Protein AF-A0A8T4I191-F1 (afdb_monomer)

pLDDT: mean 90.93, std 9.64, range [45.72, 98.12]

Radius of gyration: 18.93 Å; Cα contacts (8 Å, |Δi|>4): 67; chains: 1; bounding box: 41×25×50 Å

Secondary structure (DSSP, 8-state):
---S--SHHHHHHHHHHHHHHHHHHHHHHHHHHHHHHHHHHTS--TTS--TTHHHHHHHHHHHHHHHHHHHHHHTT-

Structure (mmCIF, N/CA/C/O backbone):
data_AF-A0A8T4I191-F1
#
_entry.id   AF-A0A8T4I191-F1
#
loop_
_atom_site.group_PDB
_atom_site.id
_atom_site.type_symbol
_atom_site.label_atom_id
_atom_site.label_alt_id
_atom_site.label_comp_id
_atom_site.label_asym_id
_atom_site.label_entity_id
_atom_site.lab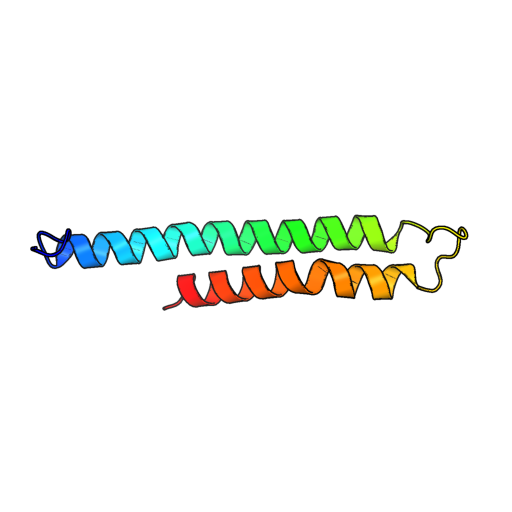el_seq_id
_atom_site.pdbx_PDB_ins_code
_atom_site.Cartn_x
_atom_site.Cartn_y
_atom_site.Cartn_z
_atom_site.occupancy
_atom_site.B_iso_or_equiv
_atom_site.auth_seq_id
_atom_site.auth_comp_id
_atom_site.auth_asym_id
_atom_site.auth_atom_id
_atom_site.pdbx_PDB_model_num
ATOM 1 N N . PRO A 1 1 ? -23.267 -17.208 22.335 1.00 45.72 1 PRO A N 1
ATOM 2 C CA . PRO A 1 1 ? -22.084 -16.511 21.777 1.00 45.72 1 PRO A CA 1
ATOM 3 C C . PRO A 1 1 ? -22.339 -14.996 21.768 1.00 45.72 1 PRO A C 1
ATOM 5 O O . PRO A 1 1 ? -23.062 -14.503 20.909 1.00 45.72 1 PRO A O 1
ATOM 8 N N . GLY A 1 2 ? -21.870 -14.302 22.809 1.00 53.19 2 GLY A N 1
ATOM 9 C CA . GLY A 1 2 ? -21.970 -12.842 22.917 1.00 53.19 2 GLY A CA 1
ATOM 10 C C . GLY A 1 2 ? -20.922 -12.170 22.034 1.00 53.19 2 GLY A C 1
ATOM 11 O O . GLY A 1 2 ? -19.889 -12.772 21.756 1.00 53.19 2 GLY A O 1
ATOM 12 N N . SER A 1 3 ? -21.199 -10.960 21.556 1.0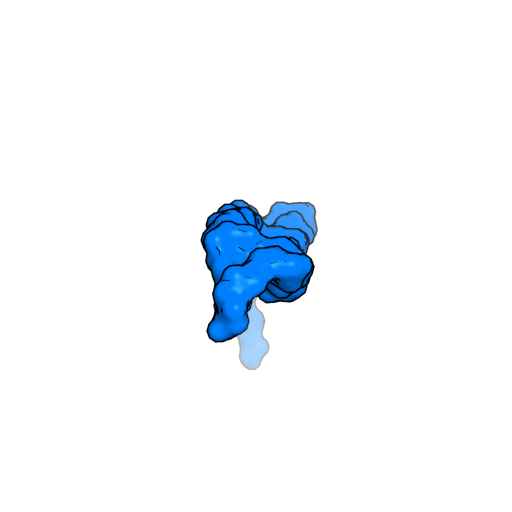0 65.50 3 SER A N 1
ATOM 13 C CA . SER A 1 3 ? -20.194 -10.155 20.864 1.00 65.50 3 SER A CA 1
ATOM 14 C C . SER A 1 3 ? -18.974 -9.951 21.764 1.00 65.50 3 SER A C 1
ATOM 16 O O . SER A 1 3 ? -19.149 -9.636 22.937 1.00 65.50 3 SER A O 1
ATOM 18 N N . ASP A 1 4 ? -17.759 -10.031 21.210 1.00 67.12 4 ASP A N 1
ATOM 19 C CA . ASP A 1 4 ? -16.511 -9.668 21.916 1.00 67.12 4 ASP A CA 1
ATOM 20 C C . ASP A 1 4 ? -16.483 -8.193 22.375 1.00 67.12 4 ASP A C 1
ATOM 22 O O . ASP A 1 4 ? -15.578 -7.760 23.083 1.00 67.12 4 ASP A O 1
ATOM 26 N N . PHE A 1 5 ? -17.482 -7.406 21.973 1.00 75.25 5 PHE A N 1
ATOM 27 C CA . PHE A 1 5 ? -17.732 -6.058 22.458 1.00 75.25 5 PHE A CA 1
ATOM 28 C C . PHE A 1 5 ? -18.594 -6.111 23.721 1.00 75.25 5 PHE A C 1
ATOM 30 O O . PHE A 1 5 ? -19.754 -6.530 23.664 1.00 75.25 5 PHE A O 1
ATOM 37 N N . LEU A 1 6 ? -18.026 -5.669 24.845 1.00 82.44 6 LEU A N 1
ATOM 38 C CA . LEU A 1 6 ? -18.688 -5.613 26.152 1.00 82.44 6 LEU A CA 1
ATOM 39 C C . LEU A 1 6 ? -19.461 -4.294 26.343 1.00 82.44 6 LEU A C 1
ATOM 41 O O . LEU A 1 6 ? -20.275 -4.178 27.259 1.00 82.44 6 LEU A O 1
ATOM 45 N N . SER A 1 7 ? -19.232 -3.302 25.474 1.00 85.69 7 SER A N 1
ATOM 46 C CA . SER A 1 7 ? -19.857 -1.982 25.529 1.00 85.69 7 SER A CA 1
ATOM 47 C C . SER A 1 7 ? -19.828 -1.233 24.184 1.00 85.69 7 SER A C 1
ATOM 49 O O . SER A 1 7 ? -19.063 -1.545 23.270 1.00 85.69 7 SER A O 1
ATOM 51 N N . ASN A 1 8 ? -20.626 -0.163 24.080 1.00 88.06 8 ASN A N 1
ATOM 52 C CA . ASN A 1 8 ? -20.544 0.791 22.963 1.00 88.06 8 ASN A CA 1
ATOM 53 C C . ASN A 1 8 ? -19.182 1.507 22.895 1.00 88.06 8 ASN A C 1
ATOM 55 O O . ASN A 1 8 ? -18.784 1.975 21.827 1.00 88.06 8 ASN A O 1
ATOM 59 N N . GLU A 1 9 ? -18.486 1.634 24.026 1.00 90.31 9 GLU A N 1
ATOM 60 C CA . GLU A 1 9 ? -17.147 2.217 24.083 1.00 90.31 9 GLU A CA 1
ATOM 61 C C . GLU A 1 9 ? -16.122 1.306 23.400 1.00 90.31 9 GLU A C 1
ATOM 63 O O . GLU A 1 9 ? -15.322 1.797 22.605 1.00 90.31 9 GLU A O 1
ATOM 68 N N . ASP A 1 10 ? -16.239 -0.013 23.572 1.00 90.44 10 ASP A N 1
ATOM 69 C CA . ASP A 1 10 ? -15.372 -0.992 22.902 1.00 90.44 10 ASP A CA 1
ATOM 70 C C . ASP A 1 10 ? -15.533 -0.950 21.378 1.00 90.44 10 ASP A C 1
ATOM 72 O O . ASP A 1 10 ? -14.552 -1.009 20.635 1.00 90.44 10 ASP A O 1
ATOM 76 N N . ILE A 1 11 ? -16.769 -0.779 20.895 1.00 90.38 11 ILE A N 1
ATOM 77 C CA . ILE A 1 11 ? -17.055 -0.630 19.459 1.00 90.38 11 ILE A CA 1
ATOM 78 C C . ILE A 1 11 ? -16.366 0.628 18.912 1.00 90.38 11 ILE A C 1
ATOM 80 O O . ILE A 1 11 ? -15.738 0.590 17.851 1.00 90.38 11 ILE A O 1
ATOM 84 N N . ARG A 1 12 ? -16.446 1.753 19.640 1.00 90.94 12 ARG A N 1
ATOM 85 C CA . ARG A 1 12 ? -15.772 3.002 19.248 1.00 90.94 12 ARG A CA 1
ATOM 86 C C . ARG A 1 12 ? -14.257 2.836 19.251 1.00 90.94 12 ARG A C 1
ATOM 88 O O . ARG A 1 12 ? -13.615 3.228 18.279 1.00 90.94 12 ARG A O 1
ATOM 95 N N . ALA A 1 13 ? -13.702 2.233 20.299 1.00 91.94 13 ALA A N 1
ATOM 96 C CA . ALA A 1 13 ? -12.271 1.999 20.433 1.00 91.94 13 ALA A CA 1
ATOM 97 C C . ALA A 1 13 ? -11.726 1.128 19.291 1.00 91.94 13 ALA A C 1
ATOM 99 O O . ALA A 1 13 ? -10.699 1.462 18.698 1.00 91.94 13 ALA A O 1
ATOM 100 N N . PHE A 1 14 ? -12.441 0.063 18.919 1.00 92.06 14 PHE A N 1
ATOM 101 C CA . PHE A 1 14 ? -12.077 -0.799 17.795 1.00 92.06 14 PHE A CA 1
ATOM 102 C C . PHE A 1 14 ? -12.079 -0.055 16.454 1.00 92.06 14 PHE A C 1
ATOM 104 O O . PHE A 1 14 ? -11.115 -0.148 15.689 1.00 92.06 14 PHE A O 1
ATOM 111 N N . CYS A 1 15 ? -13.126 0.727 16.174 1.00 92.94 15 CYS A N 1
ATOM 112 C CA . CYS A 1 15 ? -13.190 1.538 14.958 1.00 92.94 15 CYS A CA 1
ATOM 113 C C . CYS A 1 15 ? -12.052 2.571 14.902 1.00 92.94 15 CYS A C 1
ATOM 115 O O . CYS A 1 15 ? -11.397 2.714 13.867 1.00 92.94 15 CYS A O 1
ATOM 117 N N . GLU A 1 16 ? -11.768 3.258 16.013 1.00 94.62 16 GLU A N 1
ATOM 118 C CA . GLU A 1 16 ? -10.676 4.236 16.091 1.00 94.62 16 GLU A CA 1
ATOM 119 C C . GLU A 1 16 ? -9.292 3.606 15.911 1.00 94.62 16 GLU A C 1
ATOM 121 O O . GLU A 1 16 ? -8.447 4.156 15.194 1.00 94.62 16 GLU A O 1
ATOM 126 N N . ASP A 1 17 ? -9.052 2.434 16.499 1.00 95.06 17 ASP A N 1
ATOM 127 C CA . ASP A 1 17 ? -7.818 1.680 16.282 1.00 95.06 17 ASP A CA 1
ATOM 128 C C . ASP A 1 17 ? -7.652 1.295 14.802 1.00 95.06 17 ASP A C 1
ATOM 130 O O . ASP A 1 17 ? -6.588 1.524 14.209 1.00 95.06 17 ASP A O 1
ATOM 134 N N . GLY A 1 18 ? -8.726 0.815 14.167 1.00 95.12 18 GLY A N 1
ATOM 135 C CA . GLY A 1 18 ? -8.767 0.530 12.734 1.00 95.12 18 GLY A CA 1
ATOM 136 C C . GLY A 1 18 ? -8.390 1.748 11.884 1.00 95.12 18 GLY A C 1
ATOM 137 O O . GLY A 1 18 ? -7.479 1.663 11.051 1.00 95.12 18 GLY A O 1
ATOM 138 N N . ARG A 1 19 ? -9.010 2.908 12.143 1.00 95.88 19 ARG A N 1
ATOM 139 C CA . ARG A 1 19 ? -8.703 4.178 11.457 1.00 95.88 19 ARG A CA 1
ATOM 140 C C . ARG A 1 19 ? -7.254 4.607 11.668 1.00 95.88 19 ARG A C 1
ATOM 142 O O . ARG A 1 19 ? -6.583 5.027 10.722 1.00 95.88 19 ARG A O 1
ATOM 149 N N . LYS A 1 20 ? -6.743 4.502 12.898 1.00 96.31 20 LYS A N 1
ATOM 150 C CA . LYS A 1 20 ? -5.361 4.870 13.244 1.00 96.31 20 LYS A CA 1
ATOM 151 C C . LYS A 1 20 ? -4.351 4.007 12.494 1.00 96.31 20 LYS A C 1
ATOM 153 O O . LYS A 1 20 ? -3.406 4.545 11.911 1.00 96.31 20 LYS A O 1
ATOM 158 N N . LYS A 1 21 ? -4.566 2.690 12.458 1.00 96.94 21 LYS A N 1
ATOM 159 C CA . LYS A 1 21 ? -3.737 1.751 11.689 1.00 96.94 21 LYS A CA 1
ATOM 160 C C . LYS A 1 21 ? -3.808 2.051 10.192 1.00 96.94 21 LYS A C 1
ATOM 162 O O . LYS A 1 21 ? -2.766 2.100 9.539 1.00 96.94 21 LYS A O 1
ATOM 167 N N . ALA A 1 22 ? -5.000 2.331 9.669 1.00 96.62 22 ALA A N 1
ATOM 168 C CA . ALA A 1 22 ? -5.192 2.646 8.259 1.00 96.62 22 ALA A CA 1
ATOM 169 C C . ALA A 1 22 ? -4.469 3.932 7.828 1.00 96.62 22 ALA A C 1
ATOM 171 O O . ALA A 1 22 ? -3.804 3.943 6.793 1.00 96.62 22 AL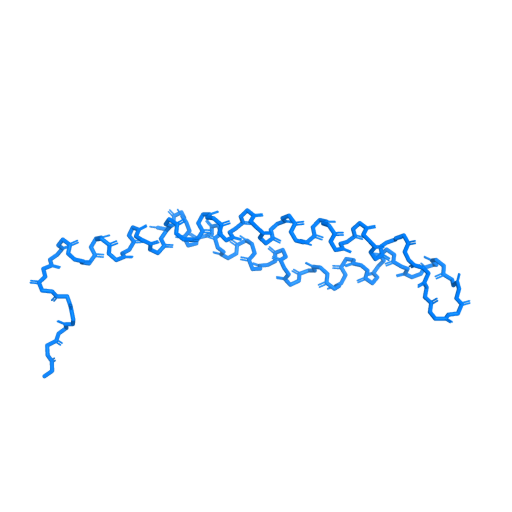A A O 1
ATOM 172 N N . ARG A 1 23 ? -4.481 4.990 8.654 1.00 96.25 23 ARG A N 1
ATOM 173 C CA . ARG A 1 23 ? -3.700 6.217 8.393 1.00 96.25 23 ARG A CA 1
ATOM 174 C C . ARG A 1 23 ? -2.214 5.923 8.194 1.00 96.25 23 ARG A C 1
ATOM 176 O O . ARG A 1 23 ? -1.623 6.404 7.230 1.00 96.25 23 ARG A O 1
ATOM 183 N N . LYS A 1 24 ? -1.621 5.115 9.079 1.00 96.56 24 LYS A N 1
ATOM 184 C CA . LYS A 1 24 ? -0.207 4.727 8.984 1.00 96.56 24 LYS A CA 1
ATOM 185 C C . LYS A 1 24 ? 0.060 3.910 7.715 1.00 96.56 24 LYS A C 1
ATOM 187 O O . LYS A 1 24 ? 0.929 4.275 6.925 1.00 96.56 24 LYS A O 1
ATOM 192 N N . ARG A 1 25 ? -0.741 2.867 7.469 1.00 96.81 25 ARG A N 1
ATOM 193 C CA . ARG A 1 25 ? -0.582 1.990 6.296 1.00 96.81 25 ARG A CA 1
ATOM 194 C C . ARG A 1 25 ? -0.774 2.729 4.973 1.00 96.81 25 ARG A C 1
ATOM 196 O O . ARG A 1 25 ? -0.067 2.443 4.013 1.00 96.81 25 ARG A O 1
ATOM 203 N N . ALA A 1 26 ? -1.679 3.704 4.912 1.00 97.38 26 ALA A N 1
ATOM 204 C CA . ALA A 1 26 ? -1.876 4.539 3.730 1.00 97.38 26 ALA A CA 1
ATOM 205 C C . ALA A 1 26 ? -0.600 5.285 3.314 1.00 97.38 26 ALA A C 1
ATOM 207 O O . ALA A 1 26 ? -0.286 5.349 2.124 1.00 97.38 26 ALA A O 1
ATOM 208 N N . VAL A 1 27 ? 0.123 5.847 4.288 1.00 97.19 27 VAL A N 1
ATOM 209 C CA . VAL A 1 27 ? 1.382 6.567 4.051 1.00 97.19 27 VAL A CA 1
ATOM 210 C C . VAL A 1 27 ? 2.474 5.592 3.628 1.00 97.19 27 VAL A C 1
ATOM 212 O O . VAL A 1 27 ? 3.090 5.788 2.583 1.00 97.19 27 VAL A O 1
ATOM 215 N N . GLU A 1 28 ? 2.659 4.505 4.379 1.00 97.62 28 GLU A N 1
ATOM 216 C CA . GLU A 1 28 ? 3.680 3.490 4.083 1.00 97.62 28 GLU A CA 1
ATOM 217 C C . GLU A 1 28 ? 3.498 2.896 2.679 1.00 97.62 28 GLU A C 1
ATOM 219 O O . GLU A 1 28 ? 4.444 2.847 1.899 1.00 97.62 28 GLU A O 1
ATOM 224 N N . ARG A 1 29 ? 2.265 2.549 2.284 1.00 97.31 29 ARG A N 1
ATOM 225 C CA . ARG A 1 29 ? 1.990 1.992 0.948 1.00 97.31 29 ARG A CA 1
ATOM 226 C C . ARG A 1 29 ? 2.164 2.986 -0.191 1.00 97.31 29 ARG A C 1
ATOM 228 O O . ARG A 1 29 ? 2.494 2.569 -1.302 1.00 97.31 29 ARG A O 1
ATOM 235 N N . ALA A 1 30 ? 1.951 4.276 0.057 1.00 97.56 30 ALA A N 1
ATOM 236 C CA . ALA A 1 30 ? 2.249 5.308 -0.928 1.00 97.56 30 ALA A CA 1
ATOM 237 C C . ALA A 1 30 ? 3.767 5.437 -1.145 1.00 97.56 30 ALA A C 1
ATOM 239 O O . ALA A 1 30 ? 4.215 5.404 -2.291 1.00 97.56 30 ALA A O 1
ATOM 240 N N . LEU A 1 31 ? 4.546 5.480 -0.059 1.00 98.12 31 LEU A N 1
ATOM 241 C CA . LEU A 1 31 ? 6.010 5.547 -0.105 1.00 98.12 31 LEU A CA 1
ATOM 242 C C . LEU A 1 31 ? 6.624 4.297 -0.753 1.00 98.12 31 LEU A C 1
ATOM 244 O O . LEU A 1 31 ? 7.484 4.418 -1.626 1.00 98.12 31 LEU A O 1
ATOM 248 N N . ASP A 1 32 ? 6.134 3.104 -0.402 1.00 97.12 32 ASP A N 1
ATOM 249 C CA . ASP A 1 32 ? 6.539 1.842 -1.033 1.00 97.12 32 ASP A CA 1
ATOM 250 C C . ASP A 1 32 ? 6.340 1.894 -2.556 1.00 97.12 32 ASP A C 1
ATOM 252 O O . ASP A 1 32 ? 7.206 1.470 -3.325 1.00 97.12 32 ASP A O 1
ATOM 256 N N . ALA A 1 33 ? 5.197 2.426 -3.010 1.00 97.75 33 ALA A N 1
ATOM 257 C CA . ALA A 1 33 ? 4.881 2.540 -4.429 1.00 97.75 33 ALA A CA 1
ATOM 258 C C . ALA A 1 33 ? 5.816 3.517 -5.154 1.00 97.75 33 ALA A C 1
ATOM 260 O O . ALA A 1 33 ? 6.260 3.226 -6.265 1.00 97.75 33 ALA A O 1
ATOM 261 N N . GLU A 1 34 ? 6.114 4.664 -4.545 1.00 97.06 34 GLU A N 1
ATOM 262 C CA . GLU A 1 34 ? 7.030 5.663 -5.101 1.00 97.06 34 GLU A CA 1
ATOM 263 C C . GLU A 1 34 ? 8.454 5.120 -5.206 1.00 97.06 34 GLU A C 1
ATOM 265 O O . GLU A 1 34 ? 9.066 5.186 -6.276 1.00 97.06 34 GLU A O 1
ATOM 270 N N . MET A 1 35 ? 8.951 4.506 -4.132 1.00 97.06 35 MET A N 1
ATOM 271 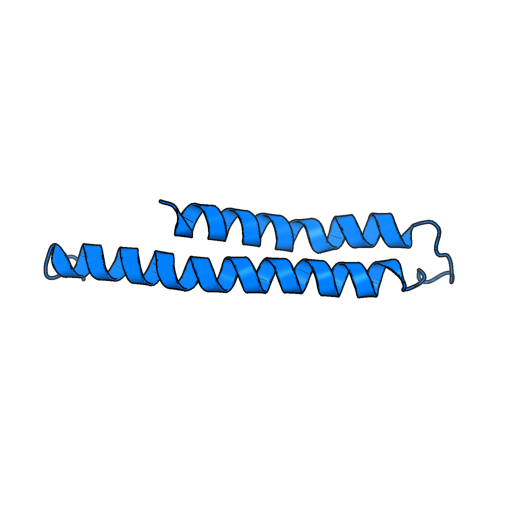C CA . MET A 1 35 ? 10.283 3.912 -4.098 1.00 97.06 35 MET A CA 1
ATOM 272 C C . MET A 1 35 ? 10.413 2.779 -5.123 1.00 97.06 35 MET A C 1
ATOM 274 O O . MET A 1 35 ? 11.389 2.733 -5.877 1.00 97.06 35 MET A O 1
ATOM 278 N N . LEU A 1 36 ? 9.430 1.876 -5.187 1.00 95.81 36 LEU A N 1
ATOM 279 C CA . LEU A 1 36 ? 9.447 0.762 -6.132 1.00 95.81 36 LEU A CA 1
ATOM 280 C C . LEU A 1 36 ? 9.373 1.251 -7.582 1.00 95.81 36 LEU A C 1
ATOM 282 O O . LEU A 1 36 ? 10.117 0.762 -8.431 1.00 95.81 36 LEU A O 1
ATOM 286 N N . GLU A 1 37 ? 8.521 2.234 -7.881 1.00 96.38 37 GLU A N 1
ATOM 287 C CA . GLU A 1 37 ? 8.436 2.791 -9.232 1.00 96.38 37 GLU A CA 1
ATOM 288 C C . GLU A 1 37 ? 9.738 3.485 -9.628 1.00 96.38 37 GLU A C 1
ATOM 290 O O . GLU A 1 37 ? 10.207 3.288 -10.749 1.00 96.38 37 GLU A O 1
ATOM 295 N N . GLY A 1 38 ? 10.335 4.251 -8.710 1.00 94.88 38 GLY A N 1
ATOM 296 C CA . GLY A 1 38 ? 11.618 4.922 -8.898 1.00 94.88 38 GLY A CA 1
ATOM 297 C C . GLY A 1 38 ? 12.757 3.951 -9.207 1.00 94.88 38 GLY A C 1
ATOM 298 O O . GLY A 1 38 ? 13.545 4.203 -10.117 1.00 94.88 38 GLY A O 1
ATOM 299 N N . ARG A 1 39 ? 12.806 2.805 -8.520 1.00 93.81 39 ARG A N 1
ATOM 300 C CA . ARG A 1 39 ? 13.778 1.742 -8.817 1.00 93.81 39 ARG A CA 1
ATOM 301 C C . ARG A 1 39 ? 13.514 1.126 -10.193 1.00 93.81 39 ARG A C 1
ATOM 303 O O . ARG A 1 39 ? 14.383 1.163 -11.057 1.00 93.81 39 ARG A O 1
ATOM 310 N N . LEU A 1 40 ? 12.293 0.645 -10.43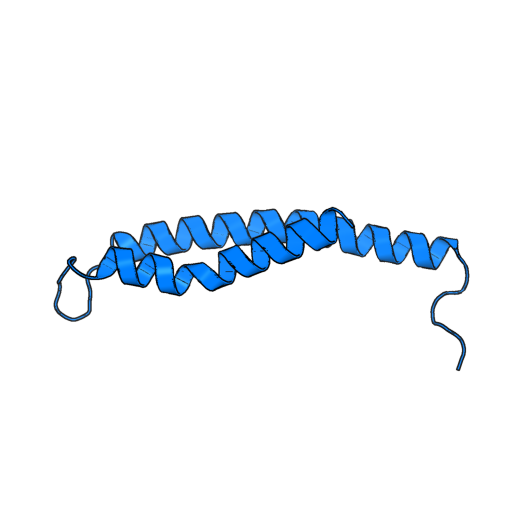7 1.00 92.19 40 LEU A N 1
ATOM 311 C CA . LEU A 1 40 ? 11.950 -0.096 -11.657 1.00 92.19 40 LEU A CA 1
ATOM 312 C C . LEU A 1 40 ? 12.031 0.742 -12.937 1.00 92.19 40 LEU A C 1
ATOM 314 O O . LEU A 1 40 ? 12.372 0.215 -13.993 1.00 92.19 40 LEU A O 1
ATOM 318 N N . ARG A 1 41 ? 11.706 2.039 -12.880 1.00 93.56 41 ARG A N 1
ATOM 319 C CA . ARG A 1 41 ? 11.747 2.913 -14.066 1.00 93.56 41 ARG A CA 1
ATOM 320 C C . ARG A 1 41 ? 13.166 3.193 -14.563 1.00 93.56 41 ARG A C 1
ATOM 322 O O . ARG A 1 41 ? 13.309 3.621 -15.707 1.00 93.56 41 ARG A O 1
ATOM 329 N N . ASN A 1 42 ? 1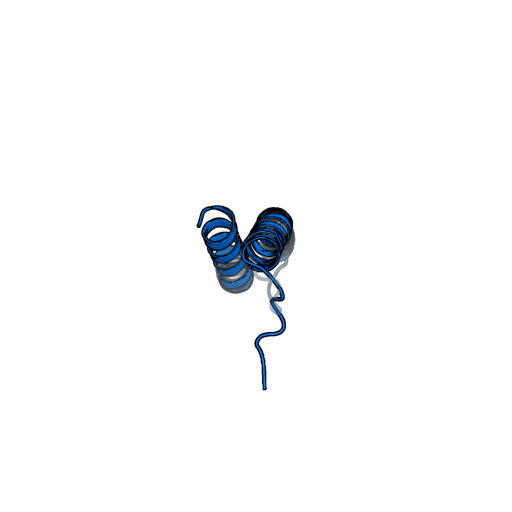4.158 2.986 -13.697 1.00 91.56 42 ASN A N 1
ATOM 330 C CA . ASN A 1 42 ? 15.581 3.172 -13.964 1.00 91.56 42 ASN A CA 1
ATOM 331 C C . ASN A 1 42 ? 16.307 1.829 -14.160 1.00 91.56 42 ASN A C 1
ATOM 333 O O . ASN A 1 42 ? 17.517 1.817 -14.355 1.00 91.56 42 ASN A O 1
ATOM 337 N N . SER A 1 43 ? 15.581 0.707 -14.117 1.00 89.00 43 SER A N 1
ATOM 338 C CA . SER A 1 43 ? 16.118 -0.621 -14.407 1.00 89.00 43 SER A CA 1
ATOM 339 C C . SER A 1 43 ? 15.769 -1.035 -15.842 1.00 89.00 43 SER A C 1
ATOM 341 O O . SER A 1 43 ? 14.587 -0.985 -16.211 1.00 89.00 43 SER A O 1
ATOM 343 N N . PRO A 1 44 ? 16.751 -1.4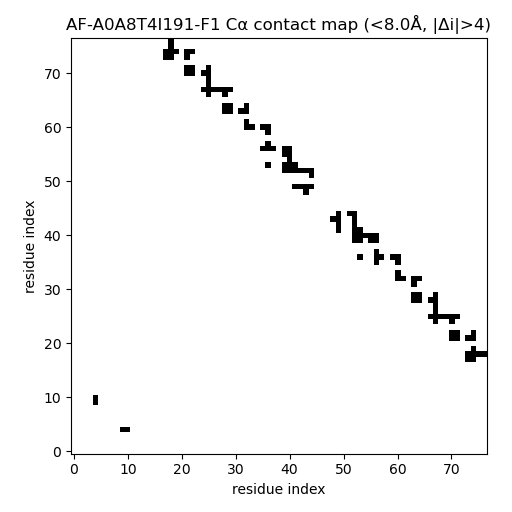72 -16.648 1.00 87.81 44 PRO A N 1
ATOM 344 C CA . PRO A 1 44 ? 16.485 -2.014 -17.973 1.00 87.81 44 PRO A CA 1
ATOM 345 C C . PRO A 1 44 ? 15.671 -3.311 -17.893 1.00 87.81 44 PRO A C 1
ATOM 347 O O . PRO A 1 44 ? 15.545 -3.948 -16.844 1.00 87.81 44 PRO A O 1
ATOM 350 N N . ASP A 1 45 ? 15.044 -3.693 -19.001 1.00 82.44 45 ASP A N 1
ATOM 351 C CA . ASP A 1 45 ? 14.504 -5.040 -19.150 1.00 82.44 45 ASP A CA 1
ATOM 352 C C . ASP A 1 45 ? 15.602 -6.096 -19.356 1.00 82.44 45 ASP A C 1
ATOM 354 O O . ASP A 1 45 ? 16.789 -5.784 -19.405 1.00 82.44 45 ASP A O 1
ATOM 358 N N . THR A 1 46 ? 15.205 -7.365 -19.454 1.00 83.50 46 THR A N 1
ATOM 359 C CA . THR A 1 46 ? 16.132 -8.494 -19.623 1.00 83.50 46 THR A CA 1
ATOM 360 C C . THR A 1 46 ? 16.949 -8.423 -20.914 1.00 83.50 46 THR A C 1
ATOM 362 O O . THR A 1 46 ? 17.961 -9.103 -21.012 1.00 83.50 46 THR A O 1
ATOM 365 N N . SER A 1 47 ? 16.535 -7.606 -21.890 1.00 86.25 47 SER A N 1
ATOM 366 C CA . SER A 1 47 ? 17.273 -7.346 -23.132 1.00 86.25 47 SER A CA 1
ATOM 367 C C . SER A 1 47 ? 18.171 -6.103 -23.056 1.00 86.25 47 SER A C 1
ATOM 369 O O . SER A 1 47 ? 18.787 -5.730 -24.049 1.00 86.25 47 SER A O 1
ATOM 371 N N . GLY A 1 48 ? 18.244 -5.440 -21.896 1.00 83.69 48 GLY A N 1
ATOM 372 C CA . GLY A 1 48 ? 18.974 -4.182 -21.722 1.00 83.69 48 GLY A CA 1
ATOM 373 C C . GLY A 1 48 ? 18.192 -2.942 -22.170 1.00 83.69 48 GLY A C 1
ATOM 374 O O . GLY A 1 48 ? 18.706 -1.828 -22.083 1.00 83.69 48 GLY A O 1
ATOM 375 N N . SER A 1 49 ? 16.945 -3.095 -22.628 1.00 85.19 49 SER A N 1
ATOM 376 C CA . SER A 1 49 ? 16.151 -1.997 -23.176 1.00 85.19 49 SER A CA 1
ATOM 377 C C . SER A 1 49 ? 15.410 -1.216 -22.093 1.00 85.19 49 SER A C 1
ATOM 379 O O . SER A 1 49 ? 14.832 -1.760 -21.147 1.00 85.19 49 SER A O 1
ATOM 381 N N . MET A 1 50 ? 15.380 0.105 -22.270 1.00 87.94 50 MET A N 1
ATOM 382 C CA . MET A 1 50 ? 14.635 1.031 -21.415 1.00 87.94 50 MET A CA 1
ATOM 383 C C . MET A 1 50 ? 13.222 1.324 -21.935 1.00 87.94 50 MET A C 1
ATOM 385 O O . MET A 1 50 ? 12.410 1.899 -21.202 1.00 87.94 50 MET A O 1
ATOM 389 N N . GLY A 1 51 ? 12.896 0.922 -23.172 1.00 83.31 51 GLY A N 1
ATOM 390 C CA . GLY A 1 51 ? 11.677 1.340 -23.880 1.00 83.31 51 GLY A CA 1
ATOM 391 C C . GLY A 1 51 ? 10.373 1.002 -23.144 1.00 83.31 51 GLY A C 1
ATOM 392 O O . GLY A 1 51 ? 9.413 1.769 -23.187 1.00 83.31 51 GLY A O 1
ATOM 393 N N . GLY A 1 52 ? 10.353 -0.102 -22.388 1.00 88.00 52 GLY A N 1
ATOM 394 C CA . GLY A 1 52 ? 9.195 -0.548 -21.603 1.00 88.00 52 GLY A CA 1
ATOM 395 C C . GLY A 1 52 ? 9.281 -0.305 -20.091 1.00 88.00 52 GLY A C 1
ATOM 396 O O . GLY A 1 52 ? 8.295 -0.546 -19.382 1.00 88.00 52 GLY A O 1
ATOM 397 N N . ALA A 1 53 ? 10.421 0.165 -19.571 1.00 89.31 53 ALA A N 1
ATOM 398 C CA . ALA A 1 53 ? 10.718 0.154 -18.133 1.00 89.31 53 ALA A CA 1
ATOM 399 C C . ALA A 1 53 ? 9.710 0.984 -17.322 1.00 89.31 53 ALA A C 1
ATOM 401 O O . ALA A 1 53 ? 9.089 0.485 -16.381 1.00 89.31 53 ALA A O 1
ATOM 402 N N . ARG A 1 54 ? 9.441 2.223 -17.756 1.00 89.88 54 ARG A N 1
ATOM 403 C CA . ARG A 1 54 ? 8.474 3.130 -17.105 1.00 89.88 54 ARG A CA 1
ATOM 404 C C . ARG A 1 54 ? 7.048 2.567 -17.110 1.00 89.88 54 ARG A C 1
ATOM 406 O O . ARG A 1 54 ? 6.330 2.683 -16.119 1.00 89.88 54 ARG A O 1
ATOM 413 N N . ALA A 1 55 ? 6.624 1.956 -18.218 1.00 91.88 55 ALA A N 1
ATOM 414 C CA . ALA A 1 55 ? 5.279 1.399 -18.351 1.00 91.88 55 ALA A CA 1
ATOM 415 C C . ALA A 1 55 ? 5.082 0.149 -17.479 1.00 91.88 55 ALA A C 1
ATOM 417 O O . ALA A 1 55 ? 4.016 -0.029 -16.888 1.00 91.88 55 ALA A O 1
ATOM 418 N N . ARG A 1 56 ? 6.101 -0.714 -17.361 1.00 91.88 56 ARG A N 1
ATOM 419 C CA . ARG A 1 56 ? 6.082 -1.811 -16.383 1.00 91.88 56 ARG A CA 1
ATOM 420 C C . ARG A 1 56 ? 6.076 -1.293 -14.954 1.00 91.88 56 ARG A C 1
ATOM 422 O O . ARG A 1 56 ? 5.255 -1.762 -14.177 1.00 91.88 56 ARG A O 1
ATOM 429 N N . ALA A 1 57 ? 6.938 -0.329 -14.630 1.00 93.81 57 ALA A N 1
ATOM 430 C CA . ALA A 1 57 ? 7.043 0.226 -13.286 1.00 93.81 57 ALA A CA 1
ATOM 431 C C . ALA A 1 57 ? 5.672 0.715 -12.792 1.00 93.81 57 ALA A C 1
ATOM 433 O O . ALA A 1 57 ? 5.195 0.247 -11.762 1.00 93.81 57 ALA A O 1
ATOM 434 N N . ARG A 1 58 ? 4.961 1.512 -13.607 1.00 94.56 58 ARG A N 1
ATOM 435 C CA . ARG A 1 58 ? 3.582 1.943 -13.311 1.00 94.56 58 ARG A CA 1
ATOM 436 C C . ARG A 1 58 ? 2.597 0.786 -13.133 1.00 94.56 58 ARG A C 1
ATOM 438 O O . ARG A 1 58 ? 1.718 0.863 -12.279 1.00 94.56 58 ARG A O 1
ATOM 445 N N . ARG A 1 59 ? 2.696 -0.268 -13.955 1.00 94.88 59 ARG A N 1
ATOM 446 C CA . ARG A 1 59 ? 1.812 -1.445 -13.856 1.00 94.88 59 ARG A CA 1
ATOM 447 C C . ARG A 1 59 ? 2.023 -2.191 -12.542 1.00 94.88 59 ARG A C 1
ATOM 449 O O . ARG A 1 59 ? 1.044 -2.484 -11.864 1.00 94.88 59 ARG A O 1
ATOM 456 N N . VAL A 1 60 ? 3.277 -2.438 -12.174 1.00 93.06 60 VAL A N 1
ATOM 457 C CA . VAL A 1 60 ? 3.639 -3.157 -10.947 1.00 93.06 60 VAL A CA 1
ATOM 458 C C . VAL A 1 60 ? 3.237 -2.355 -9.706 1.00 93.06 60 VAL A C 1
ATOM 460 O O . VAL A 1 60 ? 2.632 -2.901 -8.786 1.00 93.06 60 VAL A O 1
ATOM 463 N N . THR A 1 61 ? 3.470 -1.039 -9.691 1.00 97.00 61 THR A N 1
ATOM 464 C CA . THR A 1 61 ? 3.176 -0.197 -8.516 1.00 97.00 61 THR A CA 1
ATOM 465 C C . THR A 1 61 ? 1.701 0.190 -8.373 1.00 97.00 61 THR A C 1
ATOM 467 O O . THR A 1 61 ? 1.283 0.671 -7.317 1.00 97.00 61 THR A O 1
ATOM 470 N N . ARG A 1 62 ? 0.863 -0.064 -9.392 1.00 97.56 62 ARG A N 1
ATOM 471 C CA . ARG A 1 62 ? -0.580 0.245 -9.383 1.00 97.56 62 ARG A CA 1
ATOM 472 C C . ARG A 1 62 ? -1.312 -0.362 -8.187 1.00 97.56 62 ARG A C 1
ATOM 474 O O . ARG A 1 62 ? -2.210 0.274 -7.638 1.00 97.56 62 ARG A O 1
ATOM 481 N N . HIS A 1 63 ? -0.967 -1.586 -7.800 1.00 96.38 63 HIS A N 1
ATOM 482 C CA . HIS A 1 63 ? -1.645 -2.278 -6.703 1.00 96.38 63 HIS A CA 1
ATOM 483 C C . HIS A 1 63 ? -1.337 -1.635 -5.349 1.00 96.38 63 HIS A C 1
ATOM 485 O O . HIS A 1 63 ? -2.262 -1.401 -4.578 1.00 96.38 63 HIS A O 1
ATOM 491 N N . LEU A 1 64 ? -0.086 -1.232 -5.109 1.00 96.31 64 LEU A N 1
ATOM 492 C CA . LEU A 1 64 ? 0.302 -0.514 -3.891 1.00 96.31 64 LEU A CA 1
ATOM 493 C C . LEU A 1 64 ? -0.431 0.826 -3.768 1.00 96.31 64 LEU A C 1
ATOM 495 O O . LEU A 1 64 ? -0.966 1.141 -2.709 1.00 96.31 64 LEU A O 1
ATOM 499 N N . ARG A 1 65 ? -0.568 1.567 -4.875 1.00 97.81 65 ARG A N 1
ATOM 500 C CA . ARG A 1 65 ? -1.360 2.809 -4.905 1.00 97.81 65 ARG A CA 1
ATOM 501 C C . ARG A 1 65 ? -2.838 2.584 -4.595 1.00 97.81 65 ARG A C 1
ATOM 503 O O . ARG A 1 65 ? -3.441 3.382 -3.884 1.00 97.81 65 ARG A O 1
ATOM 510 N N . ARG A 1 66 ? -3.431 1.504 -5.114 1.00 97.81 66 ARG A N 1
ATOM 511 C CA . ARG A 1 66 ? -4.827 1.137 -4.819 1.00 97.81 66 ARG A CA 1
ATOM 512 C C . ARG A 1 66 ? -5.020 0.779 -3.350 1.00 97.81 66 ARG A C 1
ATOM 514 O O . ARG A 1 66 ? -5.992 1.229 -2.758 1.00 97.81 66 ARG A O 1
ATOM 521 N N . VAL A 1 67 ? -4.090 0.025 -2.766 1.00 97.25 67 VAL A N 1
ATOM 522 C CA . VAL A 1 67 ? -4.113 -0.299 -1.333 1.00 97.25 67 VAL A CA 1
ATOM 523 C C . VAL A 1 67 ? -3.967 0.973 -0.502 1.00 97.25 67 VAL A C 1
ATOM 525 O O . VAL A 1 67 ? -4.782 1.207 0.381 1.00 97.25 67 VAL A O 1
ATOM 528 N N . ALA A 1 68 ? -3.012 1.847 -0.83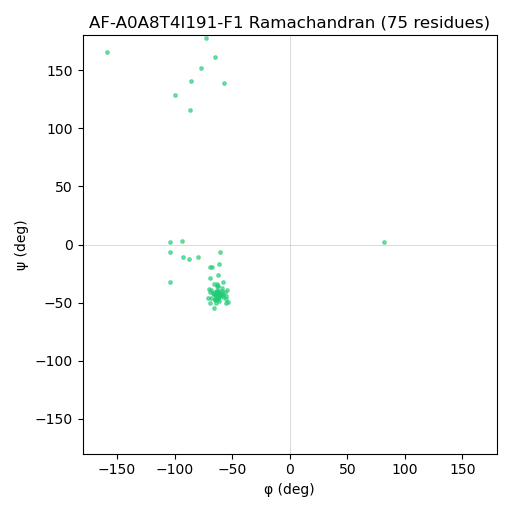1 1.00 97.81 68 ALA A N 1
ATOM 529 C CA . ALA A 1 68 ? -2.858 3.134 -0.157 1.00 97.81 68 ALA A CA 1
ATOM 530 C C . ALA A 1 68 ? -4.150 3.967 -0.210 1.00 97.81 68 ALA A C 1
ATOM 532 O O . ALA A 1 68 ? -4.543 4.572 0.784 1.00 97.81 68 ALA A O 1
ATOM 533 N N . GLN A 1 69 ? -4.844 3.972 -1.353 1.00 97.62 69 GLN A N 1
ATOM 534 C CA . GLN A 1 69 ? -6.131 4.650 -1.493 1.00 97.62 69 GLN A CA 1
ATOM 535 C C . GLN A 1 69 ? -7.235 4.001 -0.646 1.00 97.62 69 GLN A C 1
ATOM 537 O O . GLN A 1 69 ? -8.008 4.723 -0.025 1.00 97.62 69 GLN A O 1
ATOM 542 N N . ALA A 1 70 ? -7.307 2.670 -0.592 1.00 97.19 70 ALA A N 1
ATOM 543 C CA . ALA A 1 70 ? -8.269 1.964 0.252 1.00 97.19 70 ALA A CA 1
ATOM 544 C C . ALA A 1 70 ? -8.040 2.263 1.744 1.00 97.19 70 ALA A C 1
ATOM 546 O O . ALA A 1 70 ? -8.980 2.597 2.457 1.00 97.19 70 ALA A O 1
ATOM 547 N N . GLU A 1 71 ? -6.786 2.262 2.197 1.00 97.50 71 GLU A N 1
ATOM 548 C CA . GLU A 1 71 ? -6.423 2.627 3.573 1.00 97.50 71 GLU A CA 1
ATOM 549 C C . GLU A 1 71 ? -6.773 4.096 3.883 1.00 97.50 71 GLU A C 1
ATOM 551 O O . GLU A 1 71 ? -7.251 4.403 4.973 1.00 97.50 71 GLU A O 1
ATOM 556 N N . LYS A 1 72 ? -6.637 5.016 2.912 1.00 96.44 72 LYS A N 1
ATOM 557 C CA . LYS A 1 72 ? -7.119 6.405 3.064 1.00 96.44 72 LYS A CA 1
ATOM 558 C C . LYS A 1 72 ? -8.634 6.493 3.232 1.00 96.44 72 LYS A C 1
ATOM 560 O O . LYS A 1 72 ? -9.095 7.407 3.907 1.00 96.44 72 LYS A O 1
ATOM 565 N N . LEU A 1 73 ? -9.401 5.612 2.591 1.00 96.62 73 LEU A N 1
ATOM 566 C CA . LEU A 1 73 ? -10.857 5.582 2.736 1.00 96.62 73 LEU A CA 1
ATOM 567 C C . LEU A 1 73 ? -11.250 5.065 4.122 1.00 96.62 73 LEU A C 1
ATOM 569 O O . LEU A 1 73 ? -12.034 5.725 4.795 1.00 96.62 73 LEU A O 1
ATOM 573 N N . ILE A 1 74 ? -10.624 3.976 4.583 1.00 94.19 74 ILE A N 1
ATOM 574 C CA . ILE A 1 74 ? -10.818 3.429 5.940 1.00 94.19 74 ILE A CA 1
ATOM 575 C C . ILE A 1 74 ? -10.448 4.465 7.010 1.00 94.19 74 ILE A C 1
ATOM 577 O O . ILE A 1 74 ? -11.103 4.577 8.035 1.00 94.19 74 ILE A O 1
ATOM 581 N N . ALA A 1 75 ? -9.400 5.254 6.777 1.00 93.50 75 ALA A N 1
ATOM 582 C CA . ALA A 1 75 ? -8.987 6.310 7.694 1.00 93.50 75 ALA A CA 1
ATOM 583 C C . ALA A 1 75 ? -9.974 7.491 7.803 1.00 93.50 75 ALA A C 1
ATOM 585 O O . ALA A 1 75 ? -9.840 8.280 8.741 1.00 93.50 75 ALA A O 1
ATOM 586 N N . LYS A 1 76 ? -10.876 7.658 6.824 1.00 89.31 76 LYS A N 1
ATOM 587 C CA . LYS A 1 76 ? -11.819 8.785 6.712 1.00 89.31 76 LYS A CA 1
ATOM 588 C C . LYS A 1 76 ? -13.252 8.430 7.112 1.00 89.31 76 LYS A C 1
ATOM 590 O O . LYS A 1 76 ? -13.960 9.326 7.557 1.00 89.31 76 LYS A O 1
ATOM 595 N N . SER A 1 77 ? -13.679 7.185 6.880 1.00 70.12 77 SER A N 1
ATOM 596 C CA . SER A 1 77 ? -14.929 6.618 7.420 1.00 70.12 77 SER A CA 1
ATOM 597 C C . SER A 1 77 ? -14.862 6.563 8.926 1.00 70.12 77 SER A C 1
ATOM 599 O O . SER A 1 77 ? -15.869 6.788 9.624 1.00 70.12 77 SER A O 1
#

Foldseek 3Di:
DDPPDPDPVSVVVVLVVLLVVLVVLLVVLVVVLVVQLVVQLPDAPPVRHNPCRNVVSCVVSVVSNVSSVVSVVSNVD

Mean predicted aligned error: 5.41 Å

Nearest PD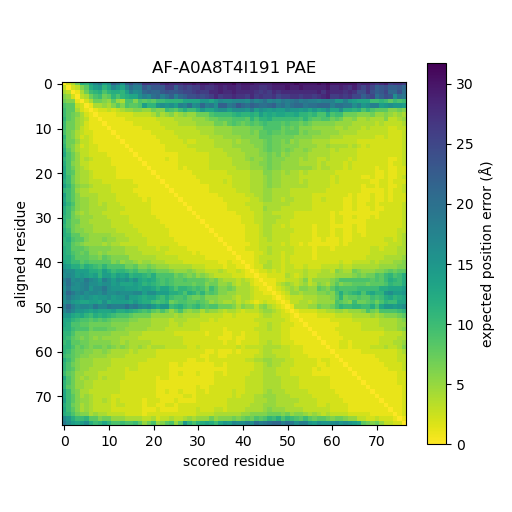B structures (foldseek):
  6xkw-assembly1_n  TM=8.031E-01  e=3.552E+00  Rhodobacter capsulatus SB 1003
  4l8i-assembly1_A  TM=5.874E-01  e=2.371E+00  synthetic construct
  4jlr-assembly2_C  TM=5.653E-01  e=6.700E+00  unclassified
  6xxv-assembly1_C  TM=5.808E-01  e=9.472E+00  Homo sapiens

Solvent-accessible surface area (backbone atoms only — not comparable to full-atom values): 4086 Å² total; per-residue (Å²): 137,78,70,96,54,91,46,76,63,49,53,51,52,52,53,50,51,51,23,54,52,20,48,54,50,19,52,54,28,40,52,51,25,52,53,50,26,60,51,37,44,72,37,56,45,99,86,68,43,61,91,56,15,52,64,48,17,54,60,68,28,44,58,37,46,51,50,15,51,53,23,49,48,54,44,69,110

Sequence (77 aa):
PGSDFLSNEDIRAFCEDGRKKARKRAVERALDAEMLEGRLRNSPDTSGSMGGARARARRVTRHLRRVAQAEKLIAKS